Protein AF-A0A257W8H2-F1 (afdb_monomer_lite)

pLDDT: mean 80.09, std 16.28, range [47.25, 97.12]

Sequence (62 aa):
MKFGFGDYGRYLASGIAQFGYETPRYYIMAQYHGTLGSISNADDGPKIKHRVVGLSAGFYLN

Secondary structure (DSSP, 8-state):
----TTSS-S---EEEEEEEEE-SSEEEEEEEEEESS----STT------EEEEEEEEE---

Foldseek 3Di:
DPPDPVQWDPDWAKDKDKDWDDDLFKIKIKMWIWTPAFRGRDPPDDGDIDIDIDIDMDTDPD

Radius of gyration: 18.36 Å; chains: 1; bounding box: 32×18×54 Å

Structure (mmCIF, N/CA/C/O backbone):
data_AF-A0A257W8H2-F1
#
_entry.id   AF-A0A257W8H2-F1
#
loop_
_atom_site.group_PDB
_atom_site.id
_atom_site.type_symbol
_atom_site.label_atom_id
_atom_site.label_alt_id
_atom_site.label_comp_id
_atom_site.label_asym_id
_atom_site.label_entity_id
_atom_site.label_seq_id
_atom_site.pdbx_PDB_ins_code
_atom_site.Cartn_x
_atom_site.Cartn_y
_atom_site.Cartn_z
_atom_site.occupancy
_atom_site.B_iso_or_equiv
_atom_site.auth_seq_id
_atom_site.auth_comp_id
_atom_site.auth_asym_id
_atom_site.auth_atom_id
_atom_site.pdbx_PDB_model_num
ATOM 1 N N . MET A 1 1 ? 14.916 -13.240 -29.513 1.00 48.31 1 MET A N 1
ATOM 2 C CA . MET A 1 1 ? 15.030 -12.044 -28.650 1.00 48.31 1 MET A CA 1
ATOM 3 C C . MET A 1 1 ? 16.096 -12.333 -27.606 1.00 48.31 1 MET A C 1
ATOM 5 O O . MET A 1 1 ? 15.942 -13.299 -26.869 1.00 48.31 1 MET A O 1
ATOM 9 N N . LYS A 1 2 ? 17.223 -11.611 -27.615 1.00 47.25 2 LYS A N 1
ATOM 10 C CA . LYS A 1 2 ? 18.257 -11.773 -26.583 1.00 47.25 2 LYS A CA 1
ATOM 11 C C . LYS A 1 2 ? 17.763 -11.041 -25.333 1.00 47.25 2 LYS A C 1
ATOM 13 O O . LYS A 1 2 ? 17.667 -9.824 -25.357 1.00 47.25 2 LYS A O 1
ATOM 18 N N . PHE A 1 3 ? 17.403 -11.775 -24.284 1.00 53.22 3 PHE A N 1
ATOM 19 C CA . PHE A 1 3 ? 17.068 -11.190 -22.985 1.00 53.22 3 PHE A CA 1
ATOM 20 C C . PHE A 1 3 ? 18.354 -10.625 -22.362 1.00 53.22 3 PHE A C 1
ATOM 22 O O . PHE A 1 3 ? 19.156 -11.374 -21.808 1.00 53.22 3 PHE A O 1
ATOM 29 N N . GLY A 1 4 ? 18.601 -9.326 -22.532 1.00 57.38 4 GLY A N 1
ATOM 30 C CA . GL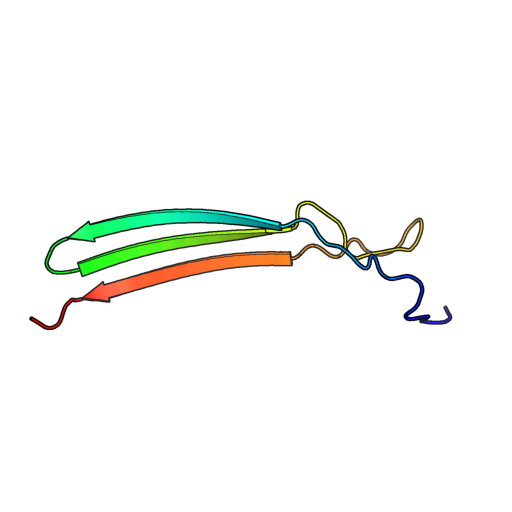Y A 1 4 ? 19.722 -8.616 -21.919 1.00 57.38 4 GLY A CA 1
ATOM 31 C C . GLY A 1 4 ? 19.263 -7.871 -20.668 1.00 57.38 4 GLY A C 1
ATOM 32 O O . GLY A 1 4 ? 18.346 -7.064 -20.732 1.00 57.38 4 GLY A O 1
ATOM 33 N N . PHE A 1 5 ? 19.902 -8.113 -19.521 1.00 55.97 5 PHE A N 1
ATOM 34 C CA . PHE A 1 5 ? 19.573 -7.422 -18.263 1.00 55.97 5 PHE A CA 1
ATOM 35 C C . PHE A 1 5 ? 19.982 -5.935 -18.240 1.00 55.97 5 PHE A C 1
ATOM 37 O O . PHE A 1 5 ? 19.598 -5.218 -17.321 1.00 55.97 5 PHE A O 1
ATOM 44 N N . GLY A 1 6 ? 20.766 -5.477 -19.225 1.00 58.06 6 GLY A N 1
ATOM 45 C CA . GLY A 1 6 ? 21.187 -4.076 -19.359 1.00 58.06 6 GLY A CA 1
ATOM 46 C C . GLY A 1 6 ? 20.059 -3.136 -19.788 1.00 58.06 6 GLY A C 1
ATOM 47 O O . GLY A 1 6 ? 20.100 -1.952 -19.465 1.00 58.06 6 GLY A O 1
ATOM 48 N N . ASP A 1 7 ? 19.020 -3.687 -20.416 1.00 56.22 7 ASP A N 1
ATOM 49 C CA . ASP A 1 7 ? 17.851 -2.959 -20.891 1.00 56.22 7 ASP A CA 1
ATOM 50 C C . ASP A 1 7 ? 16.690 -3.147 -19.907 1.00 56.22 7 ASP A C 1
ATOM 52 O O . ASP A 1 7 ? 15.587 -3.486 -20.293 1.00 56.22 7 ASP A O 1
ATOM 56 N N . TYR A 1 8 ? 16.874 -2.933 -18.606 1.00 61.69 8 TYR A N 1
ATOM 57 C CA . TYR A 1 8 ? 15.739 -2.744 -17.690 1.00 61.69 8 TYR A CA 1
ATOM 58 C C . TYR A 1 8 ? 15.822 -1.354 -17.084 1.00 61.69 8 TYR A C 1
ATOM 60 O O . TYR A 1 8 ? 16.905 -0.894 -16.719 1.00 61.69 8 TYR A O 1
ATOM 68 N N . GLY A 1 9 ? 14.679 -0.671 -16.994 1.00 65.19 9 GLY A N 1
ATOM 69 C CA . GLY A 1 9 ? 14.607 0.611 -16.308 1.00 65.19 9 GLY A CA 1
ATOM 70 C C . GLY A 1 9 ? 15.116 0.433 -14.880 1.00 65.19 9 GLY A C 1
ATOM 71 O O . GLY A 1 9 ? 14.490 -0.255 -14.078 1.00 65.19 9 GLY A O 1
ATOM 72 N N . ARG A 1 10 ? 16.280 1.016 -14.572 1.00 67.94 10 ARG A N 1
ATOM 73 C CA . ARG A 1 10 ? 16.944 0.843 -13.268 1.00 67.94 10 ARG A CA 1
ATOM 74 C C . ARG A 1 10 ? 16.168 1.500 -12.125 1.00 67.94 10 ARG A C 1
ATOM 76 O O . ARG A 1 10 ? 16.332 1.122 -10.969 1.00 67.94 10 ARG A O 1
ATOM 83 N N . TYR A 1 11 ? 15.338 2.485 -12.455 1.00 70.81 11 TYR A N 1
ATOM 84 C CA . TYR A 1 11 ? 14.573 3.278 -11.508 1.00 70.81 11 TYR A CA 1
ATOM 85 C C . TYR A 1 11 ? 13.084 3.174 -11.809 1.00 70.81 11 TYR A C 1
ATOM 87 O O . TYR A 1 11 ? 12.663 3.174 -12.966 1.00 70.81 11 TYR A O 1
ATOM 95 N N . LEU A 1 12 ? 12.287 3.120 -10.746 1.00 75.62 12 LEU A N 1
ATOM 96 C CA . LEU A 1 12 ? 10.840 3.007 -10.813 1.00 75.62 12 LEU A CA 1
ATOM 97 C C . LEU A 1 12 ? 10.212 3.995 -9.837 1.00 75.62 12 LEU A C 1
ATOM 99 O O . LEU A 1 12 ? 10.547 4.008 -8.656 1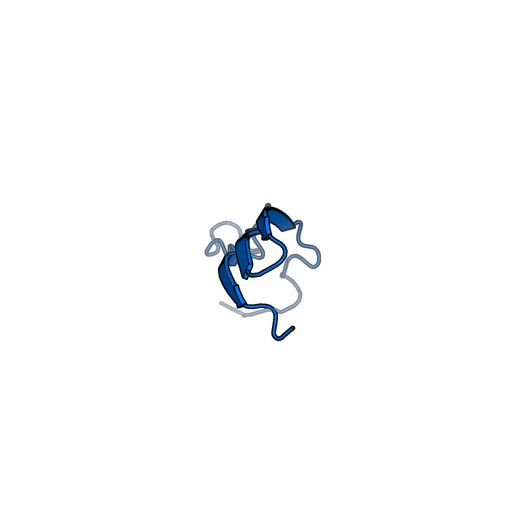.00 75.62 12 LEU A O 1
ATOM 103 N N . ALA A 1 13 ? 9.265 4.789 -10.328 1.00 82.56 13 ALA A N 1
ATOM 104 C CA . ALA A 1 13 ? 8.414 5.609 -9.481 1.00 82.56 13 ALA A CA 1
ATOM 105 C C . ALA A 1 13 ? 7.174 4.805 -9.064 1.00 82.56 13 ALA A C 1
ATOM 107 O O . ALA A 1 13 ? 6.484 4.222 -9.909 1.00 82.56 13 ALA A O 1
ATOM 108 N N . SER A 1 14 ? 6.877 4.788 -7.767 1.00 86.88 14 SER A N 1
ATOM 10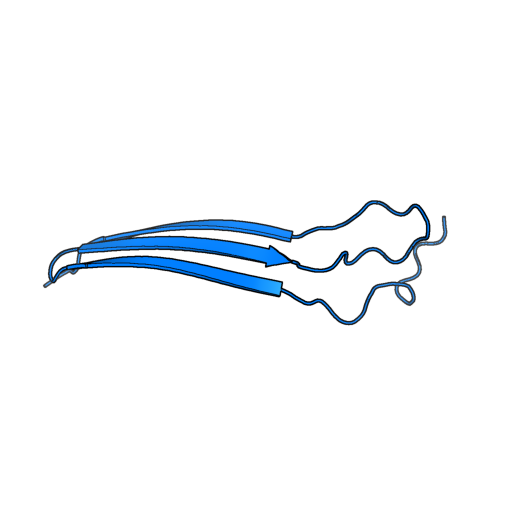9 C CA . SER A 1 14 ? 5.682 4.157 -7.204 1.00 86.88 14 SER A CA 1
ATOM 110 C C . SER A 1 14 ? 5.037 5.063 -6.164 1.00 86.88 14 SER A C 1
ATOM 112 O O . SER A 1 14 ? 5.702 5.919 -5.584 1.00 86.88 14 SER A O 1
ATOM 114 N N . GLY A 1 15 ? 3.728 4.906 -5.988 1.00 89.56 15 GLY A N 1
ATOM 115 C CA . GLY A 1 15 ? 2.943 5.642 -5.007 1.00 89.56 15 GLY A CA 1
ATOM 116 C C . GLY A 1 15 ? 2.090 4.692 -4.180 1.00 89.56 15 GLY A C 1
ATOM 117 O O . GLY A 1 15 ? 1.547 3.717 -4.711 1.00 89.56 15 GLY A O 1
ATOM 118 N N . ILE A 1 16 ? 1.972 4.999 -2.887 1.00 93.25 16 ILE A N 1
ATOM 119 C CA . ILE A 1 16 ? 1.117 4.281 -1.939 1.00 93.25 16 ILE A CA 1
ATOM 120 C C . ILE A 1 16 ? -0.005 5.218 -1.514 1.00 93.25 16 ILE A C 1
ATOM 122 O O . ILE A 1 16 ? 0.255 6.347 -1.103 1.00 93.25 16 ILE A O 1
ATOM 126 N N . ALA A 1 17 ? -1.241 4.742 -1.592 1.00 93.44 17 ALA A N 1
ATOM 127 C CA . ALA A 1 17 ? -2.384 5.383 -0.964 1.00 93.44 17 ALA A CA 1
ATOM 128 C C . ALA A 1 17 ? -2.879 4.487 0.172 1.00 93.44 17 ALA A C 1
ATOM 130 O O . ALA A 1 17 ? -3.061 3.284 -0.027 1.00 93.44 17 ALA A O 1
ATOM 131 N N . GLN A 1 18 ? -3.075 5.063 1.355 1.00 96.06 18 GLN A N 1
ATOM 132 C CA . GLN A 1 18 ? -3.532 4.353 2.546 1.00 96.06 18 GLN A CA 1
ATOM 133 C C . GLN A 1 18 ? -4.731 5.085 3.139 1.00 96.06 18 GLN A C 1
ATOM 135 O O . GLN A 1 18 ? -4.708 6.306 3.288 1.00 96.06 18 GLN A O 1
ATOM 140 N N . PHE A 1 19 ? -5.772 4.327 3.466 1.00 96.38 19 PHE A N 1
ATOM 141 C CA . PHE A 1 19 ? -6.994 4.830 4.079 1.00 96.38 19 PHE A CA 1
ATOM 142 C C . PHE A 1 19 ? -7.431 3.854 5.157 1.00 96.38 19 PHE A C 1
ATOM 144 O O . PHE A 1 19 ? -7.411 2.644 4.946 1.00 96.38 19 PHE A O 1
ATOM 151 N N . GLY A 1 20 ? -7.843 4.358 6.308 1.00 94.94 20 GLY A N 1
ATOM 152 C CA . GLY A 1 20 ? -8.255 3.495 7.399 1.00 94.94 20 GLY A CA 1
ATOM 153 C C . GLY A 1 20 ? -8.988 4.252 8.481 1.00 94.94 20 GLY A C 1
ATOM 154 O O . GLY A 1 20 ? -8.990 5.484 8.513 1.00 94.94 20 GLY A O 1
ATOM 155 N N . TYR A 1 21 ? -9.618 3.480 9.350 1.00 95.69 21 TYR A N 1
ATOM 156 C CA . TYR A 1 21 ? -10.267 3.980 10.543 1.00 95.69 21 TYR A CA 1
ATOM 157 C C . TYR A 1 21 ? -9.913 3.081 11.717 1.00 95.69 21 TYR A C 1
ATOM 159 O O . TYR A 1 21 ? -9.899 1.852 11.602 1.00 95.69 21 TYR A O 1
ATOM 167 N N . GLU A 1 22 ? -9.631 3.714 12.846 1.00 96.56 22 GLU A N 1
ATOM 168 C CA . GLU A 1 22 ? -9.222 3.048 14.067 1.00 96.56 22 GLU A CA 1
ATOM 169 C C . GLU A 1 22 ? -10.115 3.483 15.225 1.00 96.56 22 GLU A C 1
ATOM 171 O O . GLU A 1 22 ? -10.471 4.654 15.370 1.00 96.56 22 GLU A O 1
ATOM 176 N N . THR A 1 23 ? -10.471 2.508 16.053 1.00 93.44 23 THR A N 1
ATOM 177 C CA . THR A 1 23 ? -11.189 2.679 17.314 1.00 93.44 23 THR A CA 1
ATOM 178 C C . THR A 1 23 ? -10.382 2.033 18.439 1.00 93.44 23 THR A C 1
ATOM 180 O 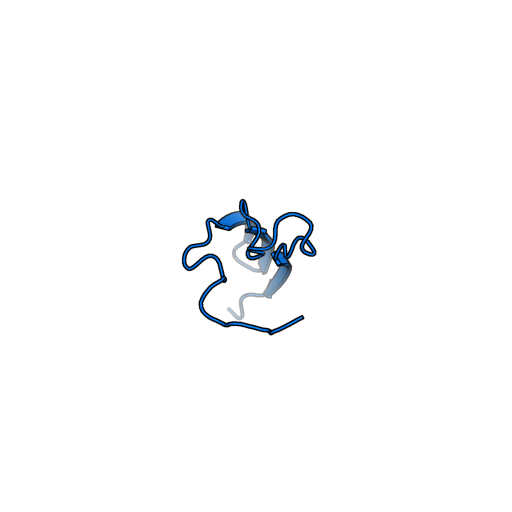O . THR A 1 23 ? -9.537 1.184 18.162 1.00 93.44 23 THR A O 1
ATOM 183 N N . PRO A 1 24 ? -10.701 2.299 19.719 1.00 94.94 24 PRO A N 1
ATOM 184 C CA . PRO A 1 24 ? -10.038 1.628 20.842 1.00 94.94 24 PRO A CA 1
ATOM 185 C C . PRO A 1 24 ? -10.145 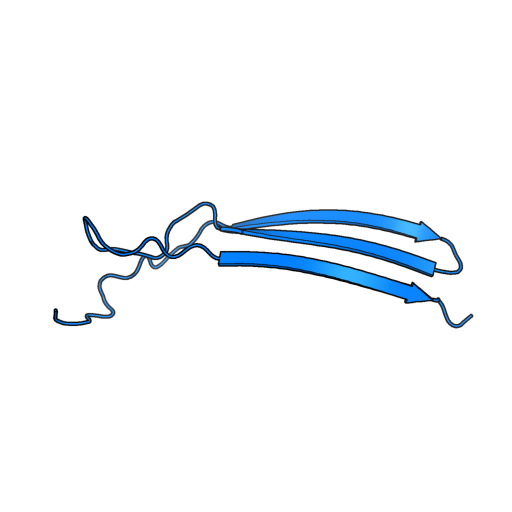0.094 20.843 1.00 94.94 24 PRO A C 1
ATOM 187 O O . PRO A 1 24 ? -9.439 -0.569 21.593 1.00 94.94 24 PRO A O 1
ATOM 190 N N . ARG A 1 25 ? -11.057 -0.487 20.050 1.00 93.75 25 ARG A N 1
ATOM 191 C CA . ARG A 1 25 ? -11.338 -1.930 20.039 1.00 93.75 25 ARG A CA 1
ATOM 192 C C . ARG A 1 25 ? -10.932 -2.619 18.742 1.00 93.75 25 ARG A C 1
ATOM 194 O O . ARG A 1 25 ? -10.636 -3.810 18.765 1.00 93.75 25 ARG A O 1
ATOM 201 N N . TYR A 1 26 ? -10.960 -1.914 17.619 1.00 94.88 26 TYR A N 1
ATOM 202 C CA . TYR A 1 26 ? -10.676 -2.493 16.311 1.00 94.88 26 TYR A CA 1
ATOM 203 C C . TYR A 1 26 ? -10.176 -1.452 15.319 1.00 94.88 26 TYR A C 1
ATOM 205 O O . TYR A 1 26 ? -10.457 -0.259 15.458 1.00 94.88 26 TYR A O 1
ATOM 213 N N . TYR A 1 27 ? -9.515 -1.935 14.273 1.00 97.12 27 TYR A N 1
ATOM 214 C CA . TYR A 1 27 ? -9.099 -1.131 13.134 1.00 97.12 27 TYR A CA 1
ATOM 215 C C . TYR A 1 27 ? -9.493 -1.798 11.818 1.00 97.12 27 TYR A C 1
ATOM 217 O O . TYR A 1 27 ? -9.623 -3.024 11.722 1.00 97.12 27 TYR A O 1
ATOM 225 N N . ILE A 1 28 ? -9.649 -0.968 10.793 1.00 96.50 28 ILE A N 1
ATOM 226 C CA . ILE A 1 28 ? -9.721 -1.388 9.398 1.00 96.50 28 ILE A CA 1
ATOM 227 C C . ILE A 1 28 ? -8.834 -0.475 8.558 1.00 96.50 28 ILE A C 1
ATOM 229 O O . ILE A 1 28 ? -8.843 0.745 8.718 1.00 96.50 28 ILE A O 1
ATOM 233 N N . MET A 1 29 ? -8.063 -1.068 7.654 1.00 96.81 29 MET A N 1
ATOM 234 C CA . MET A 1 29 ? -7.148 -0.355 6.776 1.00 96.81 29 MET A CA 1
ATOM 235 C C . MET A 1 29 ? -7.207 -0.937 5.367 1.00 96.81 29 MET A C 1
ATOM 237 O O . MET A 1 29 ? -7.166 -2.150 5.169 1.00 96.81 29 MET A O 1
ATOM 241 N N . ALA A 1 30 ? -7.251 -0.052 4.384 1.00 96.75 30 ALA A N 1
ATOM 242 C CA . ALA A 1 30 ? -7.077 -0.347 2.979 1.00 96.75 30 ALA A CA 1
ATOM 243 C C . ALA A 1 30 ? -5.812 0.342 2.467 1.00 96.75 30 ALA A C 1
ATOM 245 O O . ALA A 1 30 ? -5.530 1.497 2.796 1.00 96.75 30 ALA A O 1
ATOM 246 N N . GLN A 1 31 ? -5.061 -0.359 1.627 1.00 95.81 31 GLN A N 1
ATOM 247 C CA . GLN A 1 31 ? -3.896 0.193 0.952 1.00 95.81 31 GLN A CA 1
ATOM 248 C C . GLN A 1 31 ? -3.909 -0.152 -0.531 1.00 95.81 31 GLN A C 1
ATOM 250 O O . GLN A 1 31 ? -4.231 -1.273 -0.927 1.00 95.81 31 GLN A O 1
ATOM 255 N N . TYR A 1 32 ? -3.522 0.816 -1.349 1.00 93.88 32 TYR A N 1
ATOM 256 C CA . TYR A 1 32 ? -3.298 0.641 -2.773 1.00 93.88 32 TYR A CA 1
ATOM 257 C C . TYR A 1 32 ? -1.867 1.039 -3.105 1.00 93.88 32 TYR A C 1
ATOM 259 O O . TYR A 1 32 ? -1.436 2.152 -2.803 1.00 93.88 32 TYR A O 1
ATOM 267 N N . HIS A 1 33 ? -1.143 0.134 -3.751 1.00 92.44 33 HIS A N 1
ATOM 268 C CA . HIS A 1 33 ? 0.229 0.342 -4.174 1.00 92.44 33 HIS A CA 1
ATOM 269 C C . HIS A 1 33 ? 0.303 0.249 -5.696 1.00 92.44 33 HIS A C 1
ATOM 271 O O . HIS A 1 33 ? -0.012 -0.794 -6.274 1.00 92.44 33 HIS A O 1
ATOM 277 N N . GLY A 1 34 ? 0.697 1.337 -6.355 1.00 89.81 34 GLY A N 1
ATOM 278 C CA . GLY A 1 34 ? 0.735 1.420 -7.813 1.00 89.81 34 GLY A CA 1
ATOM 279 C C . GLY A 1 34 ? 2.052 1.980 -8.331 1.00 89.81 34 GLY A C 1
ATOM 280 O O . GLY A 1 34 ? 2.586 2.946 -7.787 1.00 89.81 34 GLY A O 1
ATOM 281 N N . THR A 1 35 ? 2.568 1.407 -9.417 1.00 86.31 35 THR A N 1
ATOM 282 C CA . THR A 1 35 ? 3.723 1.973 -10.125 1.00 86.31 35 THR A CA 1
ATOM 283 C C . THR A 1 35 ? 3.280 3.010 -11.152 1.00 86.31 35 THR A C 1
ATOM 285 O O . THR A 1 35 ? 2.384 2.764 -11.964 1.00 86.31 35 THR A O 1
ATOM 288 N N . LEU A 1 36 ? 3.924 4.177 -11.121 1.00 75.12 36 LEU A N 1
ATOM 289 C CA . LEU A 1 36 ? 3.686 5.288 -12.047 1.00 75.12 36 LEU A CA 1
ATOM 290 C C . LEU A 1 36 ? 4.433 5.086 -13.378 1.00 75.12 36 LEU A C 1
ATOM 292 O O . LEU A 1 36 ? 4.031 5.630 -14.403 1.00 75.12 36 LEU A O 1
ATOM 296 N N . GLY A 1 37 ? 5.482 4.257 -13.370 1.00 71.81 37 GLY A N 1
ATOM 297 C CA . GLY A 1 37 ? 6.265 3.873 -14.545 1.00 71.81 37 GLY A CA 1
ATOM 298 C C . GLY A 1 37 ? 6.014 2.440 -15.024 1.00 71.81 37 GLY A C 1
ATOM 299 O O . GLY A 1 37 ? 5.442 1.606 -14.315 1.00 71.81 37 GLY A O 1
ATOM 300 N N . SER A 1 38 ? 6.457 2.172 -16.254 1.00 69.00 38 SER A N 1
ATOM 301 C CA . SER A 1 38 ? 6.663 0.822 -16.787 1.00 69.00 38 SER A CA 1
ATOM 302 C C . SER A 1 38 ? 8.089 0.387 -16.470 1.00 69.00 38 SER A C 1
ATOM 304 O O . SER A 1 38 ? 9.005 1.181 -16.652 1.00 69.00 38 SER A O 1
ATOM 306 N N . ILE A 1 39 ? 8.284 -0.860 -16.044 1.00 68.94 39 ILE A N 1
ATOM 307 C CA . ILE A 1 39 ? 9.634 -1.436 -15.863 1.00 68.94 39 ILE A CA 1
ATOM 308 C C . ILE A 1 39 ? 10.196 -1.966 -17.206 1.00 68.94 39 ILE A C 1
ATOM 310 O O . ILE A 1 39 ? 11.358 -2.347 -17.305 1.00 68.94 39 ILE A O 1
ATOM 314 N N . SER A 1 40 ? 9.372 -1.982 -18.260 1.00 65.38 40 SER A N 1
ATOM 315 C CA . SER A 1 40 ? 9.743 -2.457 -19.599 1.00 65.38 40 SER A CA 1
ATOM 316 C C . SER A 1 40 ? 10.590 -1.444 -20.366 1.00 65.38 40 SER A C 1
ATOM 318 O O . SER A 1 40 ? 10.316 -0.248 -20.294 1.00 65.38 40 SER A O 1
ATOM 320 N N . ASN A 1 41 ? 11.577 -1.942 -21.112 1.00 58.59 41 ASN A N 1
ATOM 321 C CA . ASN A 1 41 ? 12.584 -1.152 -21.828 1.00 58.59 41 ASN A CA 1
ATOM 322 C C . ASN A 1 41 ? 12.657 -1.475 -23.331 1.00 58.59 41 ASN A C 1
ATOM 324 O O . ASN A 1 41 ? 13.606 -1.089 -23.998 1.00 58.59 41 ASN A O 1
ATOM 328 N N . ALA A 1 42 ? 11.697 -2.224 -23.870 1.00 54.97 42 ALA A N 1
ATOM 329 C CA . ALA A 1 42 ? 11.618 -2.408 -25.313 1.00 54.97 42 ALA A CA 1
ATOM 330 C C . ALA A 1 42 ? 10.618 -1.403 -25.888 1.00 54.97 42 ALA A C 1
ATOM 332 O O . ALA A 1 42 ? 9.489 -1.311 -25.395 1.00 54.97 42 ALA A O 1
ATOM 333 N N . ASP A 1 43 ? 11.021 -0.690 -26.941 1.00 52.50 43 ASP A N 1
ATOM 334 C CA . ASP A 1 43 ? 10.073 -0.137 -27.905 1.00 52.50 43 ASP A CA 1
ATOM 335 C C . ASP A 1 43 ? 9.200 -1.320 -28.381 1.00 52.50 43 ASP A C 1
ATOM 337 O O . ASP A 1 43 ? 9.723 -2.329 -28.852 1.00 52.50 43 ASP A O 1
ATOM 341 N N . ASP A 1 44 ? 7.891 -1.254 -28.112 1.00 55.62 44 ASP A N 1
ATOM 342 C CA . ASP A 1 44 ? 6.893 -2.340 -28.245 1.00 55.62 44 ASP A CA 1
ATOM 343 C C . ASP A 1 44 ? 6.995 -3.545 -27.277 1.00 55.62 44 ASP A C 1
ATOM 345 O O . ASP A 1 44 ? 6.346 -4.580 -27.462 1.00 55.62 44 ASP A O 1
ATOM 349 N N . GLY A 1 45 ? 7.734 -3.422 -26.173 1.00 61.41 45 GLY A N 1
ATOM 350 C CA . GLY A 1 45 ? 7.763 -4.428 -25.107 1.00 61.41 45 GLY A CA 1
ATOM 351 C C . GLY A 1 45 ? 6.492 -4.471 -24.246 1.00 61.41 45 GLY A C 1
ATOM 352 O O . GLY A 1 45 ? 5.844 -3.443 -24.028 1.00 61.41 45 GLY A O 1
ATOM 353 N N . PRO A 1 46 ? 6.149 -5.625 -23.637 1.00 62.94 46 PRO A N 1
ATOM 354 C CA . PRO A 1 46 ? 5.004 -5.719 -22.736 1.00 62.94 46 PRO A CA 1
ATOM 355 C C . PRO A 1 46 ? 5.162 -4.763 -21.551 1.00 62.94 46 PRO A C 1
ATOM 357 O O . PRO A 1 46 ? 6.194 -4.728 -20.883 1.00 62.94 46 PRO A O 1
ATOM 360 N N . LYS A 1 47 ? 4.126 -3.966 -21.282 1.00 70.56 47 LYS A N 1
ATOM 361 C CA . LYS A 1 47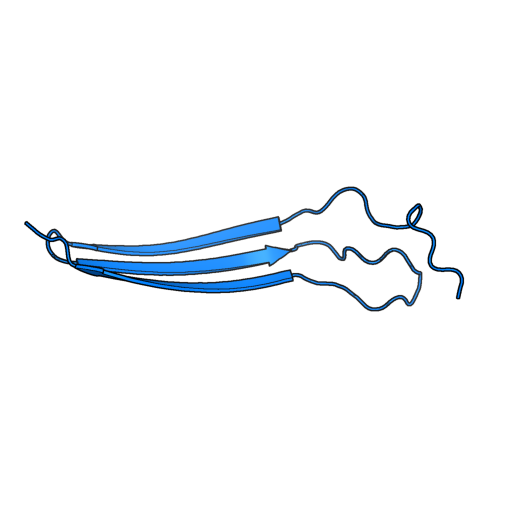 ? 4.136 -2.958 -20.219 1.00 70.56 47 LYS A CA 1
ATOM 362 C C . LYS A 1 47 ? 3.964 -3.615 -18.851 1.00 70.56 47 LYS A C 1
ATOM 364 O O . LYS A 1 47 ? 2.855 -3.988 -18.475 1.00 70.56 47 LYS A O 1
ATOM 369 N N . ILE A 1 48 ? 5.046 -3.700 -18.080 1.00 75.06 48 ILE A N 1
ATOM 370 C CA . ILE A 1 48 ? 5.023 -4.271 -16.729 1.00 75.06 48 ILE A CA 1
ATOM 371 C C . ILE A 1 48 ? 4.640 -3.173 -15.734 1.00 75.06 48 ILE A C 1
ATOM 373 O O . ILE A 1 48 ? 5.395 -2.220 -15.527 1.00 75.06 48 ILE A O 1
ATOM 377 N N . LYS A 1 49 ? 3.454 -3.307 -15.130 1.00 77.00 49 LYS A N 1
ATOM 378 C CA . LYS A 1 49 ? 2.961 -2.442 -14.047 1.00 77.00 49 LYS A CA 1
ATOM 379 C C . LYS A 1 49 ? 2.696 -3.281 -12.807 1.00 77.00 49 LYS A C 1
ATOM 381 O O . LYS A 1 49 ? 2.028 -4.307 -12.904 1.00 77.00 49 LYS A O 1
ATOM 386 N N . HIS A 1 50 ? 3.142 -2.807 -11.651 1.00 83.00 50 HIS A N 1
ATOM 387 C CA . HIS A 1 50 ? 2.826 -3.430 -10.373 1.00 83.00 50 HIS A CA 1
ATOM 388 C C . HIS A 1 50 ? 1.638 -2.708 -9.732 1.00 83.00 50 HIS A C 1
ATOM 390 O O . HIS A 1 50 ? 1.613 -1.475 -9.642 1.00 83.00 50 HIS A O 1
ATOM 396 N N . ARG A 1 51 ? 0.628 -3.486 -9.339 1.00 88.75 51 ARG A N 1
ATOM 397 C CA . ARG A 1 51 ? -0.591 -3.019 -8.676 1.00 88.75 51 ARG A CA 1
ATOM 398 C C . ARG A 1 51 ? -0.930 -4.000 -7.570 1.00 88.75 51 ARG A C 1
ATOM 400 O O . ARG A 1 51 ? -1.211 -5.159 -7.859 1.00 88.75 51 ARG A O 1
ATOM 407 N N . VAL A 1 52 ? -0.902 -3.536 -6.330 1.00 91.50 52 VAL A N 1
ATOM 408 C CA . VAL A 1 52 ? -1.242 -4.348 -5.160 1.00 91.50 52 VAL A CA 1
ATOM 409 C C . VAL A 1 52 ? -2.316 -3.629 -4.370 1.00 91.50 52 VAL A C 1
ATOM 411 O O . VAL A 1 52 ? -2.212 -2.433 -4.111 1.00 91.50 52 VAL A O 1
ATOM 414 N N . VAL A 1 53 ? -3.348 -4.374 -3.994 1.00 93.75 53 VAL A N 1
ATOM 415 C CA . VAL A 1 53 ? -4.399 -3.912 -3.091 1.00 93.75 53 VAL A CA 1
ATOM 416 C C . VAL A 1 53 ? -4.304 -4.749 -1.827 1.00 93.75 53 VAL A C 1
ATOM 418 O O . VAL A 1 53 ? -4.213 -5.972 -1.909 1.00 93.75 53 VAL A O 1
ATOM 421 N N . GLY A 1 54 ? -4.291 -4.094 -0.673 1.00 95.50 54 GLY A N 1
ATOM 422 C CA . GLY A 1 54 ? -4.299 -4.744 0.629 1.00 95.50 54 GLY A CA 1
ATOM 423 C C . GLY A 1 54 ? -5.495 -4.286 1.446 1.00 95.50 54 GLY A C 1
ATOM 424 O O . GLY A 1 54 ? -5.834 -3.104 1.442 1.00 95.50 54 GLY A O 1
ATOM 425 N N . LEU A 1 55 ? -6.104 -5.231 2.153 1.00 96.06 55 LEU A N 1
ATOM 426 C CA . LEU A 1 55 ? -7.114 -4.979 3.169 1.00 96.06 55 LEU A CA 1
ATOM 427 C C . LEU A 1 55 ? -6.658 -5.662 4.453 1.00 96.06 55 LEU A C 1
ATOM 429 O O . LEU A 1 55 ? -6.285 -6.834 4.433 1.00 96.06 55 LEU A O 1
ATOM 433 N N . SER A 1 56 ? -6.705 -4.920 5.548 1.00 96.44 56 SER A N 1
ATOM 434 C CA . SER A 1 56 ? -6.348 -5.390 6.878 1.00 96.44 56 SER A CA 1
ATOM 435 C C . SER A 1 56 ? -7.454 -5.000 7.846 1.00 96.44 56 SER A C 1
ATOM 437 O O . SER A 1 56 ? -7.985 -3.892 7.777 1.00 96.44 56 SER A O 1
ATOM 439 N N . ALA A 1 57 ? -7.792 -5.898 8.760 1.00 96.38 57 ALA A N 1
ATOM 440 C CA . ALA A 1 57 ? -8.698 -5.617 9.862 1.00 96.38 57 ALA A CA 1
ATOM 441 C C . ALA A 1 57 ? -8.263 -6.426 11.083 1.00 96.38 57 ALA A C 1
ATOM 443 O O . ALA A 1 57 ? -7.718 -7.524 10.940 1.00 96.38 57 ALA A O 1
ATOM 444 N N . GLY A 1 58 ? -8.507 -5.900 12.277 1.00 96.31 58 GLY A N 1
ATOM 445 C CA . GLY A 1 58 ? -8.132 -6.585 13.507 1.00 96.31 58 GLY A CA 1
ATOM 446 C C . GLY A 1 58 ? -8.757 -5.968 14.745 1.00 96.31 58 GLY A C 1
ATOM 447 O O . GLY A 1 58 ? -9.316 -4.873 14.699 1.00 96.31 58 GLY A O 1
ATOM 448 N N . PHE A 1 59 ? -8.649 -6.697 15.852 1.00 97.12 59 PHE A N 1
ATOM 449 C CA . PHE A 1 59 ? -9.106 -6.275 17.171 1.00 97.12 59 PHE A CA 1
ATOM 450 C C . PHE A 1 59 ? -7.915 -6.053 18.095 1.00 97.12 59 PHE A C 1
ATOM 452 O O . PHE A 1 59 ? -6.926 -6.785 18.028 1.00 97.12 59 PHE A O 1
ATOM 459 N N . TYR A 1 60 ? -8.039 -5.074 18.983 1.00 93.19 60 TYR A N 1
ATOM 460 C CA . TYR A 1 60 ? -7.086 -4.863 20.062 1.00 93.19 60 TYR A CA 1
ATOM 461 C C . TYR A 1 60 ? -7.408 -5.816 21.216 1.00 93.19 60 TYR A C 1
ATOM 463 O O . TYR A 1 60 ? -8.543 -5.867 21.694 1.00 93.19 60 TYR A O 1
ATOM 471 N N . LEU A 1 61 ? -6.411 -6.599 21.630 1.00 89.19 61 LEU A N 1
ATOM 472 C CA . LEU A 1 61 ? -6.478 -7.488 22.790 1.00 89.19 61 LEU A CA 1
ATOM 473 C C . LEU A 1 61 ? -6.132 -6.662 24.031 1.00 89.19 61 LEU A C 1
ATOM 475 O O . LEU A 1 61 ? -4.981 -6.644 24.460 1.00 89.19 61 LEU A O 1
ATOM 479 N N . ASN A 1 62 ? -7.108 -5.898 24.515 1.00 64.31 62 ASN A N 1
ATOM 480 C CA . ASN A 1 62 ? -6.999 -5.185 25.786 1.00 64.31 62 ASN A CA 1
ATOM 481 C C . ASN A 1 62 ? -7.259 -6.143 26.953 1.00 64.31 62 ASN A C 1
ATOM 483 O O . ASN A 1 62 ? -8.207 -6.954 26.822 1.00 64.31 62 ASN A O 1
#